Protein AF-A0A095Y4X4-F1 (afdb_monomer)

Sequence (75 aa):
MEYQLAKYVQGEPLDLRRVDKSQGAYITELRNTGFLDFVPSEQPTGEPGTSVVESLDVVDGKLVQSWRVVEDAPQ

Solvent-accessible surface area (backbone atoms only — not comparable to full-atom values): 4879 Å² 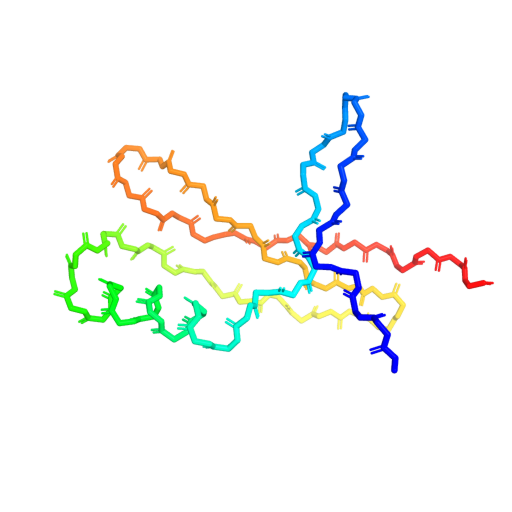total; per-residue (Å²): 134,88,75,73,51,61,51,83,50,97,94,54,80,77,44,76,73,50,74,56,71,68,59,51,50,48,56,50,47,37,40,76,71,59,76,39,53,64,43,84,61,85,78,74,86,66,56,94,69,40,44,71,43,82,45,80,44,81,54,96,86,23,46,35,45,47,76,44,82,41,75,57,74,87,128

Mean predicted aligned error: 10.64 Å

Structure (mmCIF, N/CA/C/O backbone):
data_AF-A0A095Y4X4-F1
#
_entry.id   AF-A0A095Y4X4-F1
#
loop_
_atom_site.group_PDB
_atom_site.id
_atom_site.type_symbol
_atom_site.label_atom_id
_atom_site.label_alt_id
_atom_site.label_comp_id
_atom_site.label_asym_id
_atom_site.label_entity_id
_atom_site.label_seq_id
_atom_site.pdbx_PDB_ins_code
_atom_site.Cartn_x
_atom_site.Cartn_y
_atom_site.Cartn_z
_atom_site.occupancy
_atom_site.B_iso_or_equiv
_atom_site.auth_seq_id
_atom_site.auth_comp_id
_atom_site.auth_asym_id
_atom_site.auth_atom_id
_atom_site.pdbx_PDB_model_num
ATOM 1 N N . MET A 1 1 ? 0.600 19.088 -18.612 1.00 43.62 1 MET A N 1
ATOM 2 C CA . MET A 1 1 ? 0.580 17.618 -18.745 1.00 43.62 1 MET A CA 1
ATOM 3 C C . MET A 1 1 ? -0.684 17.127 -18.080 1.00 43.62 1 MET A C 1
ATOM 5 O O . MET A 1 1 ? -0.830 17.346 -16.884 1.00 43.62 1 MET A O 1
ATOM 9 N N . GLU A 1 2 ? -1.604 16.553 -18.847 1.00 44.50 2 GLU A N 1
ATOM 10 C CA . GLU A 1 2 ? -2.751 15.840 -18.284 1.00 44.50 2 GLU A CA 1
ATOM 11 C C . GLU A 1 2 ? -2.252 14.502 -17.734 1.00 44.50 2 GLU A C 1
ATOM 13 O O . GLU A 1 2 ? -1.585 13.745 -18.438 1.00 44.50 2 GLU A O 1
ATOM 18 N N . TYR A 1 3 ? -2.499 14.241 -16.452 1.00 47.44 3 TYR A N 1
ATOM 19 C CA . TYR A 1 3 ? -2.164 12.961 -15.839 1.00 47.44 3 TYR A CA 1
ATOM 20 C C . TYR A 1 3 ? -3.356 12.022 -16.005 1.00 47.44 3 TYR A C 1
ATOM 22 O O . TYR A 1 3 ? -4.475 12.371 -15.639 1.00 47.44 3 TYR A O 1
ATOM 30 N N . GLN A 1 4 ? -3.124 10.828 -16.547 1.00 48.31 4 GLN A N 1
ATOM 31 C CA . GLN A 1 4 ? -4.156 9.801 -16.647 1.00 48.31 4 GLN A CA 1
ATOM 32 C C . GLN A 1 4 ? -4.441 9.241 -15.241 1.00 48.31 4 GLN A C 1
ATOM 34 O O . GLN A 1 4 ? -3.601 8.551 -14.666 1.00 48.31 4 GLN A O 1
ATOM 39 N N . LEU A 1 5 ? -5.596 9.605 -14.671 1.00 47.94 5 LEU A N 1
ATOM 40 C CA . LEU A 1 5 ? -5.969 9.326 -13.272 1.00 47.94 5 LEU A CA 1
ATOM 41 C C . LEU A 1 5 ? -6.406 7.871 -13.042 1.00 47.94 5 LEU A C 1
ATOM 43 O O . LEU A 1 5 ? -6.175 7.310 -11.974 1.00 47.94 5 LEU A O 1
ATOM 47 N N . ALA A 1 6 ? -6.989 7.250 -14.064 1.00 54.12 6 ALA A N 1
ATOM 48 C CA . ALA A 1 6 ? -7.332 5.837 -14.095 1.00 54.12 6 ALA A CA 1
ATOM 49 C C . ALA A 1 6 ? -7.427 5.367 -15.552 1.00 54.12 6 ALA A C 1
ATOM 51 O O . ALA A 1 6 ? -7.755 6.159 -16.444 1.00 54.12 6 ALA A O 1
ATOM 52 N N . LYS A 1 7 ? -7.163 4.082 -15.795 1.00 59.00 7 LYS A N 1
ATOM 53 C CA . LYS A 1 7 ? -7.435 3.427 -17.078 1.00 59.00 7 LYS A CA 1
ATOM 54 C C . LYS A 1 7 ? -8.425 2.290 -16.848 1.00 59.00 7 LYS A C 1
ATOM 56 O O . LYS A 1 7 ? -8.198 1.423 -16.009 1.00 59.00 7 LYS A O 1
ATOM 61 N N . TYR A 1 8 ? -9.517 2.305 -17.608 1.00 68.81 8 TYR A N 1
ATOM 62 C CA . TYR A 1 8 ? -10.498 1.227 -17.626 1.00 68.81 8 TYR A CA 1
ATOM 63 C C . TYR A 1 8 ? -10.572 0.611 -19.021 1.00 68.81 8 TYR A C 1
ATOM 65 O O . TYR A 1 8 ? -10.779 1.318 -20.009 1.00 68.81 8 TYR A O 1
ATOM 73 N N . VAL A 1 9 ? -10.406 -0.709 -19.081 1.00 74.94 9 VAL A N 1
ATOM 74 C CA . VAL A 1 9 ? -10.600 -1.538 -20.272 1.00 74.94 9 VAL A CA 1
ATOM 75 C C . VAL A 1 9 ? -11.541 -2.670 -19.873 1.00 74.94 9 VAL A C 1
ATOM 77 O O . VAL A 1 9 ? -11.357 -3.308 -18.839 1.00 74.94 9 VAL A O 1
ATOM 80 N N . GLN A 1 10 ? -12.591 -2.897 -20.662 1.00 67.56 10 GLN A N 1
ATOM 81 C CA . GLN A 1 10 ? -13.608 -3.894 -20.338 1.00 67.56 10 GLN A CA 1
ATOM 82 C C . GLN A 1 10 ? -12.993 -5.301 -20.305 1.00 67.56 10 GLN A C 1
ATOM 84 O O . GLN A 1 10 ? -12.486 -5.782 -21.314 1.00 67.56 10 GLN A O 1
ATOM 89 N N . GLY A 1 11 ? -13.076 -5.959 -19.146 1.00 76.44 11 GLY A N 1
ATOM 90 C CA . GLY A 1 11 ? -12.487 -7.283 -18.914 1.00 76.44 11 GLY A CA 1
ATOM 91 C C . GLY A 1 11 ? -11.101 -7.260 -18.262 1.00 76.44 11 GLY A C 1
ATOM 92 O O . GLY A 1 11 ? -10.615 -8.321 -17.882 1.00 76.44 11 GLY A O 1
ATOM 93 N N . GLU A 1 12 ? -10.494 -6.085 -18.074 1.00 70.56 12 GLU A N 1
ATOM 94 C CA . GLU A 1 12 ? -9.247 -5.915 -17.319 1.00 70.56 12 GLU A CA 1
ATOM 95 C C . GLU A 1 12 ? -9.522 -5.348 -15.911 1.00 70.56 12 GLU A C 1
ATOM 97 O O . GLU A 1 12 ? -10.510 -4.629 -15.711 1.00 70.56 12 GLU A O 1
ATOM 102 N N . PRO A 1 13 ? -8.661 -5.642 -14.918 1.00 54.41 13 PRO A N 1
ATOM 103 C CA . PRO A 1 13 ? -8.686 -4.961 -13.629 1.00 54.41 13 PRO A CA 1
ATOM 104 C C . PRO A 1 13 ? -8.513 -3.446 -13.789 1.00 54.41 13 PRO A C 1
ATOM 106 O O . PRO A 1 13 ? -7.762 -2.975 -14.642 1.00 54.41 13 PRO A O 1
ATOM 109 N N . LEU A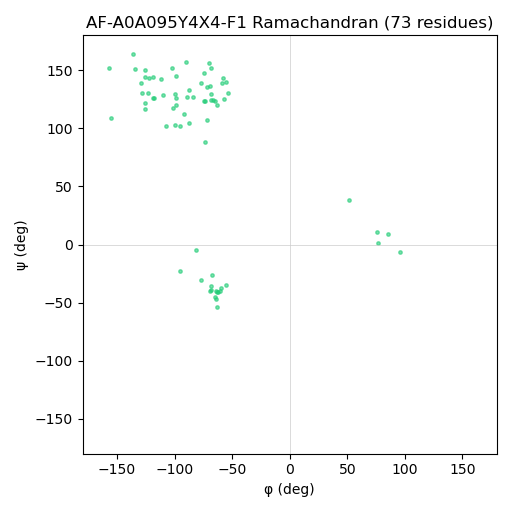 1 14 ? -9.208 -2.679 -12.951 1.00 60.41 14 LEU A N 1
ATOM 110 C CA . LEU A 1 14 ? -9.121 -1.223 -12.946 1.00 60.41 14 LEU A CA 1
ATOM 111 C C . LEU A 1 14 ? -7.708 -0.776 -12.544 1.00 60.41 14 LEU A C 1
ATOM 113 O O . LEU A 1 14 ? -7.238 -1.107 -11.459 1.00 60.41 14 LEU A O 1
ATOM 117 N N . ASP A 1 15 ? -7.056 0.006 -13.402 1.00 58.25 15 ASP A N 1
ATOM 118 C CA . ASP A 1 15 ? -5.692 0.485 -13.183 1.00 58.25 15 ASP A CA 1
ATOM 119 C C . ASP A 1 15 ? -5.715 1.931 -12.653 1.00 58.25 15 ASP A C 1
ATOM 121 O O . ASP A 1 15 ? -5.978 2.888 -13.395 1.00 58.25 15 ASP A O 1
ATOM 125 N N . LEU A 1 16 ? -5.499 2.075 -11.341 1.00 56.56 16 LEU A N 1
ATOM 126 C CA . LEU A 1 16 ? -5.486 3.344 -10.610 1.00 56.56 16 LEU A CA 1
ATOM 127 C C . LEU A 1 16 ? -4.046 3.849 -10.482 1.00 56.56 16 LEU A C 1
ATOM 129 O O . LEU A 1 16 ? -3.285 3.384 -9.639 1.00 56.56 16 LEU A O 1
ATOM 133 N N . ARG A 1 17 ? -3.661 4.822 -11.313 1.00 60.59 17 ARG A N 1
ATOM 134 C CA . ARG A 1 17 ? -2.245 5.216 -11.433 1.00 60.59 17 ARG A CA 1
ATOM 135 C C . ARG A 1 17 ? -1.839 6.403 -10.575 1.00 60.59 17 ARG A C 1
ATOM 137 O O . ARG A 1 17 ? -0.655 6.538 -10.285 1.00 60.59 17 ARG A O 1
ATOM 144 N N . ARG A 1 18 ? -2.767 7.274 -10.163 1.00 50.91 18 ARG A N 1
ATOM 145 C CA . ARG A 1 18 ? -2.483 8.404 -9.259 1.00 50.91 18 ARG A CA 1
ATOM 146 C C . ARG A 1 18 ? -3.742 8.820 -8.512 1.00 50.91 18 ARG A C 1
ATOM 148 O O . ARG A 1 18 ? -4.634 9.426 -9.097 1.00 50.91 18 ARG A O 1
ATOM 155 N N . VAL A 1 19 ? -3.785 8.535 -7.216 1.00 50.28 19 VAL A N 1
ATOM 156 C CA . VAL A 1 19 ? -4.789 9.107 -6.315 1.00 50.28 19 VAL A CA 1
ATOM 157 C C . VAL A 1 19 ? -4.440 10.584 -6.103 1.00 50.28 19 VAL A C 1
ATOM 159 O O . VAL A 1 19 ? -3.267 10.927 -5.919 1.00 50.28 19 VAL A O 1
ATOM 162 N N . ASP A 1 20 ? -5.435 11.473 -6.160 1.00 62.38 20 ASP A N 1
ATOM 163 C CA . ASP A 1 20 ? -5.231 12.874 -5.787 1.00 62.38 20 ASP A CA 1
ATOM 164 C C . ASP A 1 20 ? -4.654 12.948 -4.361 1.00 62.38 20 ASP A C 1
ATOM 166 O O . ASP A 1 20 ? -5.057 12.185 -3.480 1.00 62.38 20 ASP A O 1
ATOM 170 N N . LYS A 1 21 ? -3.695 13.849 -4.109 1.00 63.50 21 LYS A N 1
ATOM 171 C CA . LYS A 1 21 ? -3.001 13.913 -2.808 1.00 63.50 21 LYS A CA 1
ATOM 172 C C . LYS A 1 21 ? -3.972 14.065 -1.635 1.00 63.50 21 LYS A C 1
ATOM 174 O O . LYS A 1 21 ? -3.703 13.515 -0.570 1.00 63.50 21 LYS A O 1
ATOM 179 N N . SER A 1 22 ? -5.082 14.785 -1.822 1.00 71.62 22 SER A N 1
ATOM 180 C CA . SER A 1 22 ? -6.094 14.954 -0.776 1.00 71.62 22 SER A CA 1
ATOM 181 C C . SER A 1 22 ? -6.828 13.646 -0.480 1.00 71.62 22 SER A C 1
ATOM 183 O O . SER A 1 22 ? -7.038 13.304 0.681 1.00 71.62 22 SER A O 1
ATOM 185 N N . GLN A 1 23 ? -7.131 12.862 -1.514 1.00 64.38 23 GLN A N 1
ATOM 186 C CA . GLN A 1 23 ? -7.777 11.560 -1.376 1.00 64.38 23 GLN A CA 1
ATOM 187 C C . GLN A 1 23 ? -6.842 10.527 -0.732 1.00 64.38 23 GLN A C 1
ATOM 189 O O . GLN A 1 23 ? -7.267 9.787 0.152 1.00 64.38 23 GLN A O 1
ATOM 194 N N . GLY A 1 24 ? -5.555 10.520 -1.098 1.00 69.44 24 GLY A N 1
ATOM 195 C CA . GLY A 1 24 ? -4.554 9.669 -0.444 1.00 69.44 24 GLY A CA 1
ATOM 196 C C . GLY A 1 24 ? -4.351 10.026 1.035 1.00 69.44 24 GLY A C 1
ATOM 197 O O . GLY A 1 24 ? -4.272 9.140 1.890 1.00 69.44 24 GLY A O 1
ATOM 198 N N . ALA A 1 25 ? -4.336 11.325 1.359 1.00 75.00 25 ALA A N 1
ATOM 199 C CA . ALA A 1 25 ? -4.268 11.798 2.741 1.00 75.00 25 ALA A CA 1
ATOM 200 C C . ALA A 1 25 ? -5.505 11.381 3.553 1.00 75.00 25 ALA A C 1
ATOM 202 O O . ALA A 1 25 ? -5.362 10.931 4.686 1.00 75.00 25 ALA A O 1
ATOM 203 N N . TYR A 1 26 ? -6.698 11.449 2.959 1.00 76.69 26 TYR A N 1
ATOM 204 C CA . TYR A 1 26 ? -7.938 11.045 3.620 1.00 76.69 26 TYR A CA 1
ATOM 205 C C . TYR A 1 26 ? -7.974 9.544 3.946 1.00 76.69 26 TYR A C 1
ATOM 207 O O . TYR A 1 26 ? -8.285 9.167 5.072 1.00 76.69 26 TYR A O 1
ATOM 215 N N . ILE A 1 27 ? -7.580 8.672 3.011 1.00 76.38 27 ILE A N 1
ATOM 216 C CA . ILE A 1 27 ? -7.477 7.224 3.283 1.00 76.38 27 ILE A CA 1
ATOM 217 C C . ILE A 1 27 ? -6.468 6.954 4.411 1.00 76.38 27 ILE A C 1
ATOM 219 O O . ILE A 1 27 ? -6.719 6.133 5.296 1.00 76.38 27 ILE A O 1
ATOM 223 N N . THR A 1 28 ? -5.350 7.685 4.420 1.00 79.38 28 THR A N 1
ATOM 224 C CA . THR A 1 28 ? -4.345 7.603 5.490 1.00 79.38 28 THR A CA 1
ATOM 225 C C . THR A 1 28 ? -4.922 8.020 6.845 1.00 79.38 28 THR A C 1
ATOM 227 O O . THR A 1 28 ? -4.661 7.370 7.856 1.00 79.38 28 THR A O 1
ATOM 230 N N . GLU A 1 29 ? -5.736 9.074 6.884 1.00 83.75 29 GLU A N 1
ATOM 231 C CA . GLU A 1 29 ? -6.420 9.526 8.097 1.00 83.75 29 GLU A CA 1
ATOM 232 C C . GLU A 1 29 ? -7.423 8.483 8.605 1.00 83.75 29 GLU A C 1
ATOM 234 O O . GLU A 1 29 ? -7.399 8.130 9.785 1.00 83.75 29 GLU A O 1
ATOM 239 N N . LEU A 1 30 ? -8.255 7.918 7.725 1.00 80.44 30 LEU A N 1
ATOM 240 C CA . LEU A 1 30 ? -9.203 6.859 8.089 1.00 80.44 30 LEU A CA 1
ATOM 241 C C . LEU A 1 30 ? -8.497 5.614 8.649 1.00 80.44 30 LEU A C 1
ATOM 243 O O . LEU A 1 30 ? -8.975 5.000 9.603 1.00 80.44 30 LEU A O 1
ATOM 247 N N . ARG A 1 31 ? -7.327 5.263 8.104 1.00 82.25 31 ARG A N 1
ATOM 248 C CA . ARG A 1 31 ? -6.464 4.219 8.671 1.00 82.25 31 ARG A CA 1
ATOM 249 C C . ARG A 1 31 ? -5.962 4.605 10.065 1.00 82.25 31 ARG A C 1
ATOM 251 O O . ARG A 1 31 ? -6.117 3.833 11.006 1.00 82.25 31 ARG A O 1
ATOM 258 N N . ASN A 1 32 ? -5.355 5.782 10.211 1.00 84.38 32 ASN A N 1
ATOM 259 C CA . ASN A 1 32 ? -4.713 6.199 11.464 1.00 84.38 32 ASN A CA 1
ATOM 260 C C . ASN A 1 32 ? -5.709 6.438 12.609 1.00 84.38 32 ASN A C 1
ATOM 262 O O . ASN A 1 32 ? -5.350 6.303 13.775 1.00 84.38 32 ASN A O 1
ATOM 266 N N . THR A 1 33 ? -6.956 6.775 12.283 1.00 88.62 33 THR A N 1
ATOM 267 C CA . THR A 1 33 ? -8.054 6.937 13.249 1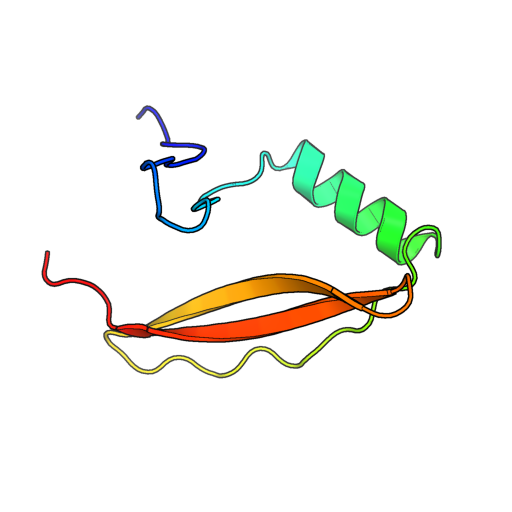.00 88.62 33 THR A CA 1
ATOM 268 C C . THR A 1 33 ? -8.696 5.609 13.662 1.00 88.62 33 THR A C 1
ATOM 270 O O . THR A 1 33 ? -9.551 5.601 14.544 1.00 88.62 33 THR A O 1
ATOM 273 N N . GLY A 1 34 ? -8.292 4.484 13.057 1.00 82.38 34 GLY A N 1
ATOM 274 C CA . GLY A 1 34 ? -8.860 3.160 13.326 1.00 82.38 34 GLY A CA 1
ATOM 275 C C . GLY A 1 34 ? -10.234 2.929 12.691 1.00 82.38 34 GLY A C 1
ATOM 276 O O . GLY A 1 34 ? -10.886 1.939 13.010 1.00 82.38 34 GLY A O 1
ATOM 277 N N . PHE A 1 35 ? -10.682 3.823 11.800 1.00 82.25 35 PHE A N 1
ATOM 278 C CA . PHE A 1 35 ? -11.919 3.637 11.038 1.00 82.25 35 PHE A CA 1
ATOM 279 C C . PHE A 1 35 ? -11.786 2.495 10.022 1.00 82.25 35 PHE A C 1
ATOM 281 O O . PHE A 1 35 ? -12.735 1.748 9.795 1.00 82.25 35 PHE A O 1
ATOM 288 N N . LEU A 1 36 ? -10.597 2.345 9.432 1.00 83.19 36 LEU A N 1
ATOM 289 C CA . LEU A 1 36 ? -10.232 1.186 8.621 1.00 83.19 36 LEU A CA 1
ATOM 290 C C . LEU A 1 36 ? -9.409 0.216 9.471 1.00 83.19 36 LEU A C 1
ATOM 292 O O . LEU A 1 36 ? -8.317 0.560 9.926 1.00 83.19 36 LEU A O 1
ATOM 296 N N . ASP A 1 37 ? -9.903 -1.011 9.635 1.00 88.19 37 ASP A N 1
ATOM 297 C CA . ASP A 1 37 ? -9.122 -2.123 10.184 1.00 88.19 37 ASP A CA 1
ATOM 298 C C . ASP A 1 37 ? -8.118 -2.574 9.111 1.00 88.19 37 ASP A C 1
ATOM 300 O O . ASP A 1 37 ? -8.427 -3.373 8.226 1.00 88.19 37 ASP A O 1
ATOM 304 N N . PHE A 1 38 ? -6.950 -1.929 9.115 1.00 87.56 38 PHE A N 1
ATOM 305 C CA . PHE A 1 38 ? -5.941 -2.034 8.068 1.00 87.56 38 PHE A CA 1
ATOM 306 C C . PHE A 1 38 ? -4.819 -2.998 8.452 1.00 87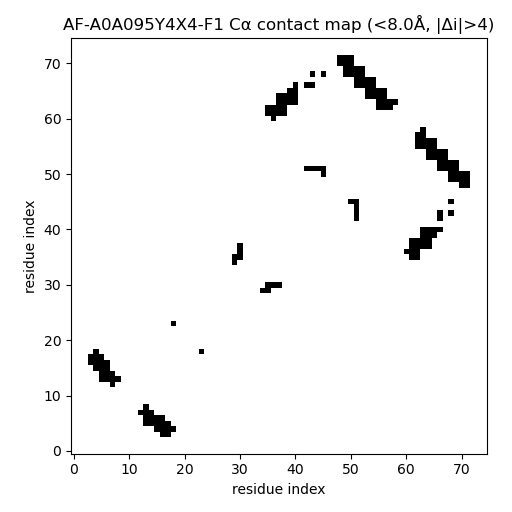.56 38 PHE A C 1
ATOM 308 O O . PHE A 1 38 ? -4.186 -2.841 9.499 1.00 87.56 38 PHE A O 1
ATOM 315 N N . VAL A 1 39 ? -4.510 -3.937 7.560 1.00 91.06 39 VAL A N 1
ATOM 316 C CA . VAL A 1 39 ? -3.412 -4.894 7.725 1.00 91.06 39 VAL A CA 1
ATOM 317 C C . VAL A 1 39 ? -2.273 -4.514 6.767 1.00 91.06 39 VAL A C 1
ATOM 319 O O . VAL A 1 39 ? -2.383 -4.792 5.571 1.00 91.06 39 VAL A O 1
ATOM 322 N N . PRO A 1 40 ? -1.196 -3.863 7.256 1.00 89.56 40 PRO A N 1
ATOM 323 C CA . PRO A 1 40 ? -0.050 -3.497 6.425 1.00 89.56 40 PRO A CA 1
ATOM 324 C C . PRO A 1 40 ? 0.767 -4.724 6.007 1.00 89.56 40 PRO A C 1
ATOM 326 O O . PRO A 1 40 ? 0.827 -5.716 6.735 1.00 89.56 40 PRO A O 1
ATOM 329 N N . SER A 1 41 ? 1.494 -4.599 4.898 1.00 91.25 41 SER A N 1
ATOM 330 C CA 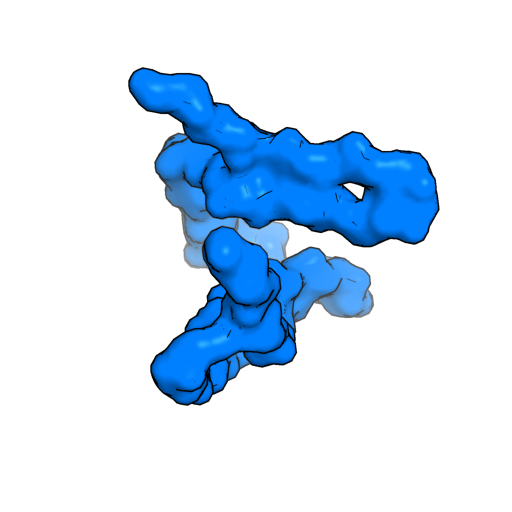. SER A 1 41 ? 2.550 -5.534 4.503 1.00 91.25 41 SER A CA 1
ATOM 331 C C . SER A 1 41 ? 3.798 -4.787 4.036 1.00 91.25 41 SER A C 1
ATOM 333 O O . SER A 1 41 ? 3.728 -3.652 3.559 1.00 91.25 41 SER A O 1
ATOM 335 N N . GLU A 1 42 ? 4.965 -5.405 4.210 1.00 91.56 42 GLU A N 1
ATOM 336 C CA . GLU A 1 42 ? 6.235 -4.805 3.806 1.00 91.56 42 GLU A CA 1
ATOM 337 C C . GLU A 1 42 ? 6.325 -4.720 2.278 1.00 91.56 42 GLU A C 1
ATOM 339 O O . GLU A 1 42 ? 6.086 -5.705 1.576 1.00 91.56 42 GLU A O 1
ATOM 344 N N . GLN A 1 43 ? 6.657 -3.532 1.766 1.00 89.94 43 GLN A N 1
ATOM 345 C CA . GLN A 1 43 ? 6.874 -3.333 0.339 1.00 89.94 43 GLN A CA 1
ATOM 346 C C . GLN A 1 43 ? 8.155 -4.070 -0.086 1.00 89.94 43 GLN A C 1
ATOM 348 O O . GLN A 1 43 ? 9.217 -3.788 0.473 1.00 89.94 43 GLN A O 1
ATOM 353 N N . PRO A 1 44 ? 8.105 -4.968 -1.085 1.00 88.38 44 PRO A N 1
ATOM 354 C CA . PRO A 1 44 ? 9.305 -5.613 -1.595 1.00 88.38 44 PRO A CA 1
ATOM 355 C C . PRO A 1 44 ? 10.195 -4.605 -2.334 1.00 88.38 44 PRO A C 1
ATOM 357 O O . PRO A 1 44 ? 9.713 -3.644 -2.938 1.00 88.38 44 PRO A O 1
ATOM 360 N N . THR A 1 45 ? 11.503 -4.851 -2.337 1.00 88.75 45 THR A N 1
ATOM 361 C CA . THR A 1 45 ? 12.449 -4.089 -3.161 1.00 88.75 45 THR A CA 1
ATOM 362 C C . THR A 1 45 ? 12.294 -4.495 -4.626 1.00 88.75 45 THR A C 1
ATOM 364 O O . THR A 1 45 ? 12.421 -5.673 -4.952 1.00 88.75 45 THR A O 1
ATOM 367 N N . GLY A 1 46 ? 12.026 -3.529 -5.508 1.00 82.81 46 GLY A N 1
ATOM 368 C CA . GLY A 1 46 ? 12.025 -3.756 -6.955 1.00 82.81 46 GLY A CA 1
ATOM 369 C C . GLY A 1 46 ? 13.443 -3.877 -7.517 1.00 82.81 46 GLY A C 1
ATOM 370 O O . GLY A 1 46 ? 14.370 -3.225 -7.032 1.00 82.81 46 GLY A O 1
ATOM 371 N N . GLU A 1 47 ? 13.607 -4.689 -8.556 1.00 85.31 47 GLU A N 1
ATOM 372 C CA . GLU A 1 47 ? 14.833 -4.752 -9.357 1.00 85.31 47 GLU A CA 1
ATOM 373 C C . GLU A 1 47 ? 14.762 -3.757 -10.533 1.00 85.31 47 GLU A C 1
ATOM 375 O O . GLU A 1 47 ? 13.662 -3.369 -10.943 1.00 85.31 47 GLU A O 1
ATOM 380 N N . PRO A 1 48 ? 15.898 -3.315 -11.108 1.00 86.81 48 PRO A N 1
ATOM 381 C CA . PRO A 1 48 ? 15.887 -2.485 -12.312 1.00 86.81 48 PRO A CA 1
ATOM 382 C C . PRO A 1 48 ? 15.069 -3.122 -13.448 1.00 86.81 48 PRO A C 1
ATOM 384 O O . PRO A 1 48 ? 15.285 -4.282 -13.787 1.00 86.81 48 PRO A O 1
ATOM 387 N N . GLY A 1 49 ? 14.159 -2.354 -14.055 1.00 83.94 49 GLY A N 1
ATOM 388 C CA . GLY A 1 4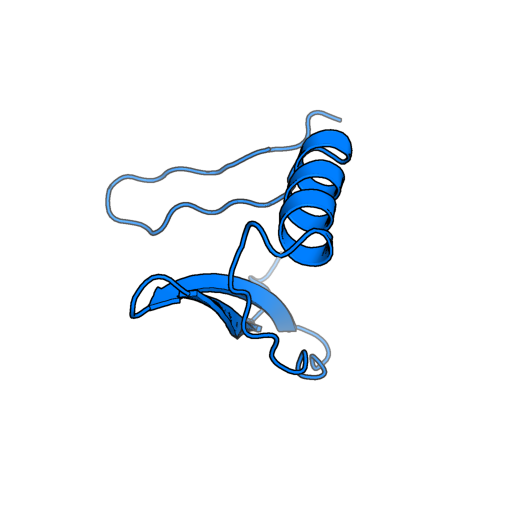9 ? 13.233 -2.851 -15.086 1.00 83.94 49 GLY A CA 1
ATOM 389 C C . GLY A 1 49 ? 11.951 -3.483 -14.532 1.00 83.94 49 GLY A C 1
ATOM 390 O O . GLY A 1 49 ? 11.195 -4.095 -15.287 1.00 83.94 49 GLY A O 1
ATOM 391 N N . THR A 1 50 ? 11.707 -3.353 -13.225 1.00 82.00 50 THR A N 1
ATOM 392 C CA . THR A 1 50 ? 10.458 -3.765 -12.584 1.00 82.00 50 THR A CA 1
ATOM 393 C C . THR A 1 50 ? 9.833 -2.621 -11.796 1.00 82.00 50 THR A C 1
ATOM 395 O O . THR A 1 50 ? 10.521 -1.777 -11.216 1.00 82.00 50 THR A O 1
ATOM 398 N N . SER A 1 51 ? 8.508 -2.651 -11.708 1.00 82.62 51 SER A N 1
ATOM 399 C CA . SER A 1 51 ? 7.707 -1.771 -10.869 1.00 82.62 51 SER A CA 1
ATOM 400 C C . SER A 1 51 ? 7.064 -2.564 -9.732 1.00 82.62 51 SER A C 1
ATOM 402 O O . SER A 1 51 ? 6.614 -3.695 -9.913 1.00 82.62 51 SER A O 1
ATOM 404 N N . VAL A 1 52 ? 6.982 -1.956 -8.547 1.00 81.06 52 VAL A N 1
ATOM 405 C CA . VAL A 1 52 ? 6.263 -2.514 -7.393 1.00 81.06 52 VAL A CA 1
ATOM 406 C C . VAL A 1 52 ? 4.915 -1.814 -7.286 1.00 81.06 52 VAL A C 1
ATOM 408 O O . VAL A 1 52 ? 4.856 -0.600 -7.099 1.00 81.06 52 VAL A O 1
ATOM 411 N N . VAL A 1 53 ? 3.836 -2.578 -7.428 1.00 83.12 53 VAL A N 1
ATOM 412 C CA . VAL A 1 53 ? 2.458 -2.079 -7.453 1.00 83.12 53 VAL A CA 1
ATOM 413 C C . VAL A 1 53 ? 1.744 -2.502 -6.176 1.00 83.12 53 VAL A C 1
ATOM 415 O O . VAL A 1 53 ? 1.756 -3.678 -5.810 1.00 83.12 53 VAL A O 1
ATOM 418 N N . GLU A 1 54 ? 1.130 -1.534 -5.503 1.00 85.44 54 GLU A N 1
ATOM 419 C CA . GLU A 1 54 ? 0.279 -1.761 -4.335 1.00 85.44 54 GLU A C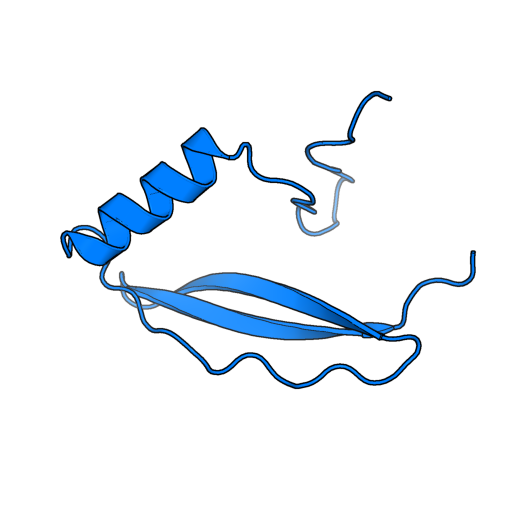A 1
ATOM 420 C C . GLU A 1 54 ? -1.100 -2.277 -4.765 1.00 85.44 54 GLU A C 1
ATOM 422 O O . GLU A 1 54 ? -1.693 -1.775 -5.721 1.00 85.44 54 GLU A O 1
ATOM 427 N N . SER A 1 55 ? -1.626 -3.250 -4.024 1.00 84.81 55 SER A N 1
ATOM 428 C CA . SER A 1 55 ? -3.024 -3.675 -4.076 1.00 84.81 55 SER A CA 1
ATOM 429 C C . SER A 1 55 ? -3.633 -3.619 -2.679 1.00 84.81 55 SER A C 1
ATOM 431 O O . SER A 1 55 ? -2.970 -3.911 -1.681 1.00 84.81 55 SER A O 1
ATOM 433 N N . LEU A 1 56 ? -4.909 -3.246 -2.615 1.00 84.50 56 LEU A N 1
ATOM 434 C CA . LEU A 1 56 ? -5.689 -3.166 -1.387 1.00 84.50 56 LEU A CA 1
ATOM 435 C C . LEU A 1 56 ? -6.959 -3.992 -1.564 1.00 84.50 56 LEU A C 1
ATOM 437 O O . LEU A 1 56 ? -7.807 -3.659 -2.391 1.00 84.50 56 LEU A O 1
ATOM 441 N N . ASP A 1 57 ? -7.096 -5.039 -0.761 1.00 84.06 57 ASP A N 1
ATOM 442 C CA . ASP A 1 57 ? -8.210 -5.978 -0.834 1.00 84.06 57 ASP A CA 1
ATOM 443 C C . ASP A 1 57 ? -9.000 -5.969 0.474 1.00 84.06 57 ASP A C 1
ATOM 445 O O . ASP A 1 57 ? -8.436 -5.830 1.559 1.00 84.06 57 ASP A O 1
ATOM 449 N N . VAL A 1 58 ? -10.322 -6.129 0.389 1.00 86.25 58 VAL A N 1
ATOM 450 C CA . VAL A 1 58 ? -11.160 -6.290 1.583 1.00 86.25 58 VAL A CA 1
ATOM 451 C C . VAL A 1 58 ? -11.300 -7.777 1.892 1.00 86.25 58 VAL A C 1
ATOM 453 O O . VAL A 1 58 ? -11.953 -8.505 1.146 1.00 86.25 58 VAL A O 1
ATOM 456 N N . VAL A 1 59 ? -10.715 -8.224 3.002 1.00 88.12 59 VAL A N 1
ATOM 457 C CA . VAL A 1 59 ? -10.761 -9.617 3.472 1.00 88.12 59 VAL A CA 1
ATOM 458 C C . VAL A 1 59 ? -11.290 -9.624 4.899 1.00 88.12 59 VAL A C 1
ATOM 460 O O . VAL A 1 59 ? -10.736 -8.957 5.767 1.00 88.12 59 VAL A O 1
ATOM 463 N N . ASP A 1 60 ? -12.393 -10.334 5.141 1.00 91.50 60 ASP A N 1
ATOM 464 C CA . ASP A 1 60 ? -13.043 -10.421 6.458 1.00 91.50 60 ASP A CA 1
ATOM 465 C C . ASP A 1 60 ? -13.315 -9.050 7.113 1.00 91.50 60 ASP A C 1
ATOM 467 O O . ASP A 1 60 ? -13.160 -8.861 8.318 1.00 91.50 60 ASP A O 1
ATOM 471 N N . GLY A 1 61 ? -13.704 -8.062 6.297 1.00 84.94 61 GLY A N 1
ATOM 472 C CA . GLY A 1 61 ? -13.987 -6.691 6.741 1.00 84.94 61 GLY A CA 1
ATOM 473 C C . GLY A 1 61 ? -12.748 -5.832 7.021 1.00 84.94 61 GLY A C 1
ATOM 474 O O . GLY A 1 61 ? -12.896 -4.669 7.390 1.00 84.94 61 GLY A O 1
ATOM 475 N N . LYS A 1 62 ? -11.544 -6.375 6.815 1.00 87.19 62 LYS A N 1
ATOM 476 C CA . LYS A 1 62 ? -10.265 -5.672 6.946 1.00 87.19 62 LYS A CA 1
ATOM 477 C C . LYS A 1 62 ? -9.759 -5.223 5.584 1.00 87.19 62 LYS A C 1
ATOM 479 O O . LYS A 1 62 ? -9.916 -5.945 4.603 1.00 87.19 62 LYS A O 1
ATOM 484 N N . LEU A 1 63 ? -9.107 -4.067 5.532 1.00 86.62 63 LEU A N 1
ATOM 485 C CA . LEU A 1 63 ? -8.390 -3.601 4.346 1.00 86.62 63 LEU A CA 1
ATOM 486 C C . LEU A 1 63 ? -6.957 -4.148 4.393 1.00 86.62 63 LEU A C 1
ATOM 488 O O . LEU A 1 63 ? -6.134 -3.682 5.180 1.00 86.62 63 LEU A O 1
ATOM 492 N N . VAL A 1 64 ? -6.667 -5.164 3.587 1.00 89.31 64 VAL A N 1
ATOM 493 C CA . VAL A 1 64 ? -5.385 -5.876 3.553 1.00 89.31 64 VAL A CA 1
ATOM 494 C C . VAL A 1 64 ? -4.526 -5.352 2.411 1.00 89.31 64 VAL A C 1
ATOM 496 O O . VAL A 1 64 ? -4.950 -5.334 1.257 1.00 89.31 64 VAL A O 1
ATOM 499 N N . GLN A 1 65 ? -3.303 -4.944 2.737 1.00 90.62 65 GLN A N 1
ATOM 500 C CA . GLN A 1 65 ? -2.322 -4.482 1.764 1.00 90.62 65 GLN A CA 1
ATOM 501 C C . GLN A 1 65 ? -1.511 -5.651 1.208 1.00 90.62 65 GLN A C 1
ATOM 503 O O . GLN A 1 65 ? -0.966 -6.460 1.965 1.00 90.62 65 GLN A O 1
ATOM 508 N N . SER A 1 66 ? -1.358 -5.704 -0.111 1.00 91.06 66 SER A N 1
ATOM 509 C CA . SER A 1 66 ? -0.441 -6.618 -0.789 1.00 91.06 66 SER A CA 1
ATOM 510 C C . SER A 1 66 ? 0.339 -5.905 -1.892 1.00 91.06 66 SER A C 1
ATOM 512 O O . SER A 1 66 ? -0.002 -4.798 -2.309 1.00 91.06 66 SER A O 1
ATOM 514 N N . TRP A 1 67 ? 1.419 -6.536 -2.348 1.00 90.00 67 TRP A N 1
ATOM 515 C CA . TRP A 1 67 ? 2.325 -5.965 -3.338 1.00 90.00 67 TRP A CA 1
ATOM 516 C C . TRP A 1 67 ? 2.565 -6.950 -4.470 1.00 90.00 67 TRP A C 1
ATOM 518 O O . TRP A 1 67 ? 2.764 -8.144 -4.239 1.00 90.00 67 TRP A O 1
ATOM 528 N N . ARG A 1 68 ? 2.599 -6.439 -5.700 1.00 85.81 68 ARG A N 1
ATOM 529 C CA . ARG A 1 68 ? 2.963 -7.209 -6.887 1.00 85.81 68 ARG A CA 1
ATOM 530 C C . ARG A 1 68 ? 4.136 -6.553 -7.594 1.00 85.81 68 ARG A C 1
ATOM 532 O O . ARG A 1 68 ? 4.094 -5.365 -7.894 1.00 85.81 68 ARG A O 1
ATOM 539 N N . VAL A 1 69 ? 5.154 -7.348 -7.902 1.00 84.94 69 VAL A N 1
ATOM 540 C CA . VAL A 1 69 ? 6.224 -6.938 -8.814 1.00 84.94 69 VAL A CA 1
ATOM 541 C C . VAL A 1 69 ? 5.751 -7.200 -10.240 1.00 84.94 69 VAL A C 1
ATOM 543 O O . VAL A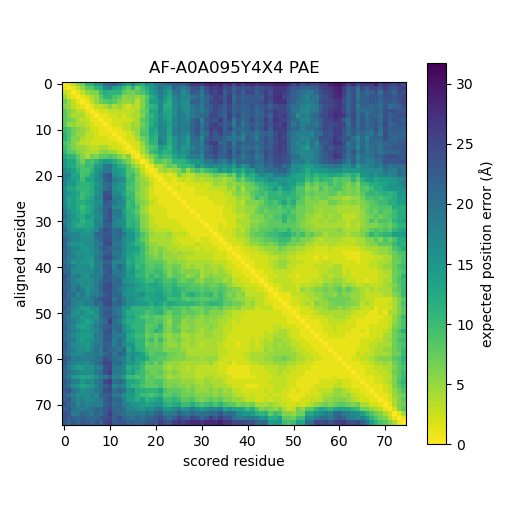 1 69 ? 5.280 -8.299 -10.547 1.00 84.94 69 VAL A O 1
ATOM 546 N N . VAL A 1 70 ? 5.824 -6.184 -11.093 1.00 85.75 70 VAL A N 1
ATOM 547 C CA . VAL A 1 70 ? 5.478 -6.267 -12.514 1.00 85.75 70 VAL A CA 1
ATOM 548 C C . VAL A 1 70 ? 6.678 -5.846 -13.352 1.00 85.75 70 VAL A C 1
ATOM 550 O O . VAL A 1 70 ? 7.420 -4.948 -12.963 1.00 85.75 70 VAL A O 1
ATOM 553 N N . GLU A 1 71 ? 6.880 -6.505 -14.488 1.00 82.94 71 GLU A N 1
ATOM 554 C CA . GLU A 1 71 ? 7.888 -6.083 -15.460 1.00 82.94 71 GLU A CA 1
ATOM 555 C C . GLU A 1 71 ? 7.451 -4.770 -16.111 1.00 82.94 71 GLU A C 1
ATOM 557 O O . GLU A 1 71 ? 6.280 -4.600 -16.474 1.00 82.94 71 GLU A O 1
ATOM 562 N N . ASP A 1 72 ? 8.390 -3.840 -16.257 1.00 75.75 72 ASP A N 1
ATOM 563 C CA . ASP A 1 72 ? 8.131 -2.606 -16.983 1.00 75.75 72 ASP A CA 1
ATOM 564 C C . ASP A 1 72 ? 7.915 -2.955 -18.464 1.00 75.75 72 ASP A C 1
ATOM 566 O O . ASP A 1 72 ? 8.757 -3.595 -19.098 1.00 75.75 72 ASP A O 1
ATOM 570 N N . ALA A 1 73 ? 6.774 -2.559 -19.038 1.00 57.06 73 ALA A N 1
ATOM 571 C CA . ALA A 1 73 ? 6.544 -2.757 -20.467 1.00 57.06 73 ALA A CA 1
ATOM 572 C C . ALA A 1 73 ? 7.643 -2.032 -21.274 1.00 57.06 73 ALA A C 1
ATOM 574 O O . ALA A 1 73 ? 7.990 -0.899 -20.919 1.00 57.06 73 ALA A O 1
ATOM 575 N N . PRO A 1 74 ? 8.179 -2.637 -22.355 1.00 52.81 74 PRO A N 1
ATOM 576 C CA . PRO A 1 74 ? 9.155 -1.962 -23.199 1.00 52.81 74 PRO A CA 1
ATOM 577 C C . PRO A 1 74 ? 8.550 -0.655 -23.729 1.00 52.81 74 PRO A C 1
ATOM 579 O O . PRO A 1 74 ? 7.445 -0.659 -24.277 1.00 52.81 74 PRO A O 1
ATOM 582 N N . GLN A 1 75 ? 9.267 0.447 -23.485 1.00 46.03 75 GLN A N 1
ATOM 583 C CA . GLN A 1 75 ? 8.941 1.798 -23.959 1.00 46.03 75 GLN A CA 1
ATOM 584 C C . GLN A 1 75 ? 8.977 1.876 -25.486 1.00 46.03 75 GLN A C 1
ATOM 586 O O . GLN A 1 75 ? 9.910 1.287 -26.080 1.00 46.03 75 GLN A O 1
#

Secondary structure (DSSP, 8-state):
-----EE--TTSPPEE----HHHHHHHHHHHHTTSS-EE--PPPPPPTTEEEEEEEEEETTEEEEEEEEEEPPP-

pLDDT: mean 75.6, std 14.36, range [43.62, 91.56]

Radius of gyration: 14.48 Å; Cα contacts (8 Å, |Δi|>4): 91; chains: 1; bounding box: 30×28×37 Å

Nearest PDB structures (foldseek):
  3nkv-assembly2_B  TM=4.375E-01  e=2.321E+00  Homo sapiens
  2ov2-assembl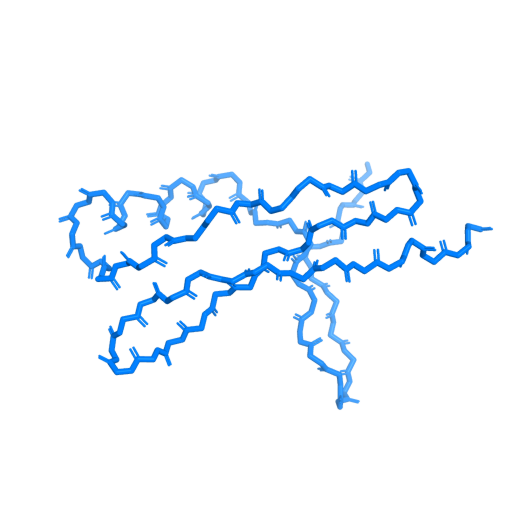y9_H  TM=4.239E-01  e=1.399E+00  Homo sapiens
  4d0g-assembly1_A  TM=3.942E-01  e=1.920E+00  Homo sapiens
  6tda-assembly1_K  TM=2.804E-01  e=8.776E+00  Saccharomyces cerevisiae S288C

Foldseek 3Di:
DDDDQWDDDPPDPIGGDDDDPVRVVVVVVCVVVVVAQEADDDFDDADPQKDKDWDWDQDPRHTYIDIDIDGHDDD